Protein AF-A0A2D6Q7N9-F1 (afdb_monomer_lite)

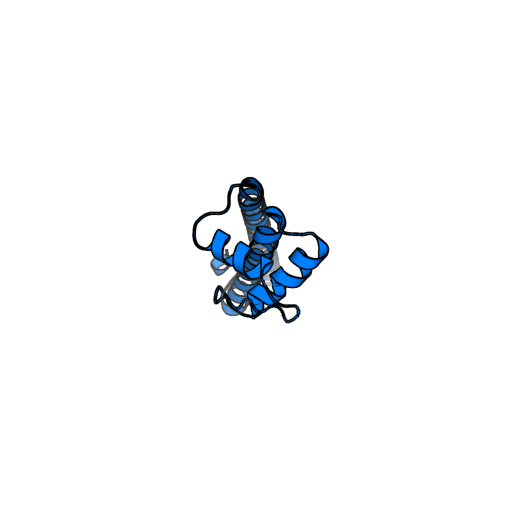Sequence (119 aa):
MDHQATEFKQKRKKKKTKTLTKIFWIILVISILIKLSAINTALYDDESNYAFAAANAYSIGFSPSHYSGLLAQWAFAPLIQLFGVHIFLLRLIPLIFSTLTIILTFYLAKKLYSEKTAL

Secondary structure (DSSP, 8-state):
-HHHHHHHHHHHHHHHHHHHHHHHHHHHHHHHHHHHHTTTSPP-THHHHHHHHHHT--TTS--SSS---HHHHHHHHHHHHHH-S-HHHHHHHHHHHHHHHHHHHHHHHHHHT-HHHH-

Foldseek 3Di:
DVVVVVVVVVVVVVVVLVVLVVVLVVVLVVVLVVLVVCQQPDDDDVLVLLLVQLQQADPQQGRPPGDDDSVSSVQRNVVCVVPNRGSNSSSVVVSVVVSVVLVVQLVVCCVPPNSVRSD

pLDDT: mean 83.7, std 9.77, range [61.28, 97.06]

Structure (mmCIF, N/CA/C/O backbone):
data_AF-A0A2D6Q7N9-F1
#
_entry.id   AF-A0A2D6Q7N9-F1
#
loop_
_atom_site.group_PDB
_atom_site.id
_atom_site.type_symbol
_atom_site.label_atom_id
_atom_site.label_alt_id
_atom_site.label_comp_id
_atom_site.label_asym_id
_atom_site.label_entity_id
_atom_site.label_seq_id
_atom_site.pdbx_PDB_ins_code
_atom_site.Cartn_x
_atom_site.Cartn_y
_atom_site.Cartn_z
_atom_site.occupancy
_atom_site.B_iso_or_equiv
_atom_site.auth_seq_id
_atom_site.auth_comp_id
_atom_site.auth_asym_id
_atom_site.auth_atom_id
_atom_site.pdbx_PDB_model_num
ATOM 1 N N . MET A 1 1 ? -26.600 -12.943 42.500 1.00 61.28 1 MET A N 1
ATOM 2 C CA . MET A 1 1 ? -27.058 -12.098 41.371 1.00 61.28 1 MET A CA 1
ATOM 3 C C . MET A 1 1 ? -25.903 -11.487 40.563 1.00 61.28 1 MET A C 1
ATOM 5 O O . MET A 1 1 ? -26.103 -11.208 39.387 1.00 61.28 1 MET A O 1
ATOM 9 N N . ASP A 1 2 ? -24.680 -11.373 41.099 1.00 67.12 2 ASP A N 1
ATOM 10 C CA . ASP A 1 2 ? -23.545 -10.738 40.391 1.00 67.12 2 ASP A CA 1
ATOM 11 C C . ASP A 1 2 ? -22.926 -11.528 39.222 1.00 67.12 2 ASP A C 1
ATOM 13 O O . ASP A 1 2 ? -22.369 -10.932 38.292 1.00 67.12 2 ASP A O 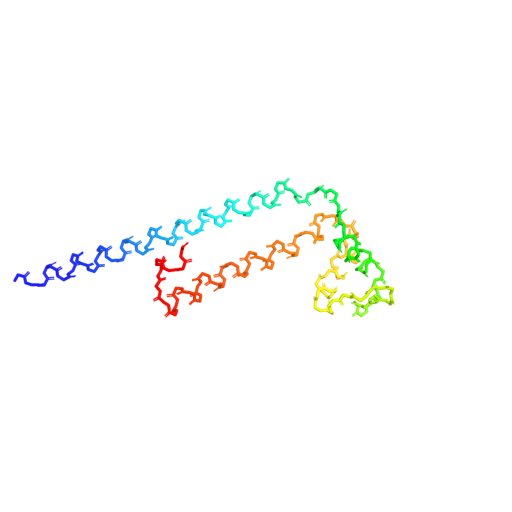1
ATOM 17 N N . HIS A 1 3 ? -23.061 -12.858 39.203 1.00 69.00 3 HIS A N 1
ATOM 18 C CA . HIS A 1 3 ? -22.526 -13.691 38.116 1.00 69.00 3 HIS A CA 1
ATOM 19 C C . HIS A 1 3 ? -23.222 -13.453 36.765 1.00 69.00 3 HIS A C 1
ATOM 21 O O . HIS A 1 3 ? -22.575 -13.465 35.720 1.00 69.00 3 HIS A O 1
ATOM 27 N N . GLN A 1 4 ? -24.526 -13.161 36.758 1.00 71.56 4 GLN A N 1
ATOM 28 C CA . GLN A 1 4 ? -25.241 -12.884 35.508 1.00 71.56 4 GLN A CA 1
ATOM 29 C C . GLN A 1 4 ? -24.863 -11.507 34.934 1.00 71.56 4 GLN A C 1
ATOM 31 O O . GLN A 1 4 ? -24.689 -11.357 33.724 1.00 71.56 4 GLN A O 1
ATOM 36 N N . ALA A 1 5 ? -24.648 -10.497 35.785 1.00 70.50 5 ALA A N 1
ATOM 37 C CA . ALA A 1 5 ? -24.279 -9.151 35.342 1.00 70.50 5 ALA A CA 1
ATOM 38 C C . ALA A 1 5 ? -22.881 -9.093 34.687 1.00 70.50 5 ALA A C 1
ATOM 40 O O . ALA A 1 5 ? -22.658 -8.328 33.739 1.00 70.50 5 ALA A O 1
ATOM 41 N N . THR A 1 6 ? -21.941 -9.914 35.160 1.00 73.19 6 THR A N 1
ATOM 42 C CA . THR A 1 6 ? -20.580 -10.015 34.608 1.00 73.19 6 THR A CA 1
ATOM 43 C C . THR A 1 6 ? -20.558 -10.709 33.243 1.00 73.19 6 THR A C 1
ATOM 45 O O . THR A 1 6 ? -19.922 -10.196 32.314 1.00 73.19 6 THR A O 1
ATOM 48 N N . GLU A 1 7 ? -21.329 -11.783 33.053 1.00 74.12 7 GLU A N 1
ATOM 49 C CA . GLU A 1 7 ? -21.465 -12.442 31.745 1.00 74.12 7 GLU A CA 1
ATOM 50 C C . GLU A 1 7 ? -22.075 -11.528 30.672 1.00 74.12 7 GLU A C 1
ATOM 52 O O . GLU A 1 7 ? -21.589 -11.470 29.534 1.00 74.12 7 GLU A O 1
ATOM 57 N N . PHE A 1 8 ? -23.116 -10.766 31.023 1.00 67.81 8 PHE A N 1
ATOM 58 C CA . PHE A 1 8 ? -23.755 -9.833 30.091 1.00 67.81 8 PHE A CA 1
ATOM 59 C C . PHE A 1 8 ? -22.787 -8.739 29.610 1.00 67.81 8 PHE A C 1
ATOM 61 O O . PHE A 1 8 ? -22.756 -8.413 28.415 1.00 67.81 8 PHE A O 1
ATOM 68 N N . LYS A 1 9 ? -21.945 -8.196 30.503 1.00 68.25 9 LYS A N 1
ATOM 69 C CA . LYS A 1 9 ? -20.918 -7.200 30.146 1.00 68.25 9 LYS A CA 1
ATOM 70 C C . LYS A 1 9 ? -19.848 -7.789 29.221 1.00 68.25 9 LYS A C 1
ATOM 72 O O . LYS A 1 9 ? -19.486 -7.147 28.230 1.00 68.25 9 LYS A O 1
ATOM 77 N N . GLN A 1 10 ? -19.385 -9.014 29.481 1.00 65.81 10 GLN A N 1
ATOM 78 C CA . GLN A 1 10 ? -18.401 -9.684 28.622 1.00 65.81 10 GLN A CA 1
ATOM 79 C C . GLN A 1 10 ? -18.955 -9.979 27.220 1.00 65.81 10 GLN A C 1
ATOM 81 O O . GLN A 1 10 ? -18.287 -9.678 26.225 1.00 65.81 10 GLN A O 1
ATOM 86 N N . LYS A 1 11 ? -20.196 -10.480 27.115 1.00 67.88 11 LYS A N 1
ATOM 87 C CA . LYS A 1 11 ? -20.868 -10.718 25.824 1.00 67.88 11 LYS A CA 1
ATOM 88 C C . LYS A 1 11 ? -21.022 -9.425 25.014 1.00 67.88 11 LYS A C 1
ATOM 90 O O . LYS A 1 11 ? -20.729 -9.416 23.818 1.00 67.88 11 LYS A O 1
ATOM 95 N N . ARG A 1 12 ? -21.399 -8.306 25.651 1.00 64.38 12 ARG A N 1
ATOM 96 C CA . ARG A 1 12 ? -21.492 -6.990 24.984 1.00 64.38 12 ARG A CA 1
ATOM 97 C C . ARG A 1 12 ? -20.133 -6.479 24.495 1.00 64.38 12 ARG A C 1
ATOM 99 O O . ARG A 1 12 ? -20.051 -5.997 23.365 1.00 64.38 12 ARG A O 1
ATOM 106 N N . LYS A 1 13 ? -19.068 -6.621 25.295 1.00 63.81 13 LYS A N 1
ATOM 107 C CA . LYS A 1 13 ? -17.706 -6.208 24.909 1.00 63.81 13 LYS A CA 1
ATOM 108 C C . LYS A 1 13 ? -17.205 -7.019 23.706 1.00 63.81 13 LYS A C 1
ATOM 110 O O . LYS A 1 13 ? -16.806 -6.413 22.718 1.00 63.81 13 LYS A O 1
ATOM 115 N N . LYS A 1 14 ? -17.352 -8.354 23.726 1.00 63.81 14 LYS A N 1
ATOM 116 C CA . LYS A 1 14 ? -17.029 -9.244 22.587 1.00 63.81 14 LYS A CA 1
ATOM 117 C C . LYS A 1 14 ? -17.863 -8.966 21.328 1.00 63.81 14 LYS A C 1
ATOM 119 O O . LYS A 1 14 ? -17.369 -9.108 20.214 1.00 63.81 14 LYS A O 1
ATOM 124 N N . LYS A 1 15 ? -19.138 -8.585 21.469 1.00 69.94 15 LYS A N 1
ATOM 125 C CA . LYS A 1 15 ? -19.987 -8.242 20.314 1.00 69.94 15 LYS A CA 1
ATOM 126 C C . LYS A 1 15 ? -19.528 -6.939 19.651 1.00 69.94 15 LYS A C 1
ATOM 128 O O . LYS A 1 15 ? -19.465 -6.877 18.429 1.00 69.94 15 LYS A O 1
ATOM 133 N N . LYS A 1 16 ? -19.166 -5.924 20.447 1.00 67.94 16 LYS A N 1
ATOM 134 C CA . LYS A 1 16 ? -18.707 -4.618 19.949 1.00 67.94 16 LYS A CA 1
ATOM 135 C C . LYS A 1 16 ? -17.372 -4.708 19.204 1.00 67.94 16 LYS A C 1
ATOM 137 O O . LYS A 1 16 ? -17.230 -4.073 18.165 1.00 67.94 16 LYS A O 1
ATOM 142 N N . THR A 1 17 ? -16.440 -5.527 19.692 1.00 70.25 17 THR A N 1
ATOM 143 C CA . THR A 1 17 ? -15.150 -5.763 19.026 1.00 70.25 17 THR A CA 1
ATOM 144 C C . THR A 1 17 ? -15.336 -6.404 17.647 1.00 70.25 17 THR A C 1
ATOM 146 O O . THR A 1 17 ? -14.831 -5.918 16.638 1.00 70.25 17 THR A O 1
ATOM 149 N N . LYS A 1 18 ? -16.198 -7.426 17.558 1.00 76.06 18 LYS A N 1
ATOM 150 C CA . LYS A 1 18 ? -16.532 -8.089 16.286 1.00 76.06 18 LYS A CA 1
ATOM 151 C C . LYS A 1 18 ? -17.127 -7.130 15.243 1.00 76.06 18 LYS A C 1
ATOM 153 O O . LYS A 1 18 ? -16.895 -7.325 14.054 1.00 76.06 18 LYS A O 1
ATOM 158 N N . THR A 1 19 ? -17.881 -6.110 15.660 1.00 85.31 19 THR A N 1
ATOM 159 C CA . THR A 1 19 ? -18.436 -5.101 14.742 1.00 85.31 19 THR A CA 1
ATOM 160 C C . THR A 1 19 ? -17.360 -4.159 14.199 1.00 85.31 19 THR A C 1
ATOM 162 O O . THR A 1 19 ? -17.349 -3.904 13.001 1.00 85.31 19 THR A O 1
ATOM 165 N N . LEU A 1 20 ? -16.429 -3.687 15.035 1.00 87.44 20 LEU A N 1
ATOM 166 C CA . LEU A 1 20 ? -15.372 -2.760 14.604 1.00 87.44 20 LEU A CA 1
ATOM 167 C C . LEU A 1 20 ? -14.398 -3.413 13.617 1.00 87.44 20 LEU A C 1
ATOM 169 O O . LEU A 1 20 ? -14.121 -2.836 12.571 1.00 87.44 20 LEU A O 1
ATOM 173 N N . THR A 1 21 ? -13.970 -4.655 13.882 1.00 89.44 21 THR A N 1
ATOM 174 C CA . THR A 1 21 ? -13.156 -5.417 12.915 1.00 89.44 21 THR A CA 1
ATOM 175 C C . THR A 1 21 ? -13.866 -5.544 11.559 1.00 89.44 21 THR A C 1
ATOM 177 O O . THR A 1 21 ? -13.229 -5.420 10.520 1.00 89.44 21 THR A O 1
ATOM 180 N N . LYS A 1 22 ? -15.189 -5.769 11.532 1.00 92.44 22 LYS A N 1
ATOM 181 C CA . LYS A 1 22 ? -15.943 -5.841 10.267 1.00 92.44 22 LYS A CA 1
ATOM 182 C C . LYS A 1 22 ? -15.952 -4.511 9.515 1.00 92.44 22 LYS A C 1
ATOM 184 O O . LYS A 1 22 ? -15.799 -4.521 8.300 1.00 92.44 22 LYS A O 1
ATOM 189 N N . ILE A 1 23 ? -16.130 -3.394 10.222 1.00 94.50 23 ILE A N 1
ATOM 190 C CA . ILE A 1 23 ? -16.109 -2.057 9.612 1.00 94.50 23 ILE A CA 1
ATOM 191 C C . ILE A 1 23 ? -14.738 -1.789 8.984 1.00 94.50 23 ILE A C 1
ATOM 193 O O . ILE A 1 23 ? -14.687 -1.360 7.837 1.00 94.50 23 ILE A O 1
ATOM 197 N N . PHE A 1 24 ? -13.646 -2.129 9.678 1.00 95.19 24 PHE A N 1
ATOM 198 C CA . PHE A 1 24 ? -12.294 -2.035 9.121 1.00 95.19 24 PHE A CA 1
ATOM 199 C C . PHE A 1 24 ? -12.164 -2.795 7.792 1.00 95.19 24 PHE A C 1
ATOM 201 O O . PHE A 1 24 ? -11.711 -2.224 6.805 1.00 95.19 24 PHE A O 1
ATOM 208 N N . TRP A 1 25 ? -12.624 -4.050 7.728 1.00 95.88 25 TRP A N 1
ATOM 209 C CA . TRP A 1 25 ? -12.583 -4.830 6.484 1.00 95.88 25 TRP A CA 1
ATOM 210 C C . TRP A 1 25 ? -13.411 -4.206 5.358 1.00 95.88 25 TRP A C 1
ATOM 212 O O . TRP A 1 25 ? -12.972 -4.221 4.212 1.00 95.88 25 TRP A O 1
ATOM 222 N N . ILE A 1 26 ? -14.576 -3.627 5.664 1.00 96.50 26 ILE A N 1
ATOM 223 C CA . ILE A 1 26 ? -15.394 -2.918 4.669 1.00 96.50 26 ILE A CA 1
ATOM 224 C C . ILE A 1 26 ? -14.635 -1.702 4.122 1.00 96.50 26 ILE A C 1
ATOM 226 O O . ILE A 1 26 ? -14.542 -1.542 2.907 1.00 96.50 26 ILE A O 1
ATOM 230 N N . ILE A 1 27 ? -14.049 -0.880 4.999 1.00 95.94 27 ILE A N 1
ATOM 231 C CA . ILE A 1 27 ? -13.250 0.290 4.602 1.00 95.94 27 ILE A CA 1
ATOM 232 C C . ILE A 1 27 ? -12.050 -0.142 3.755 1.00 95.94 27 ILE A C 1
ATOM 234 O O . ILE A 1 27 ? -11.771 0.472 2.726 1.00 95.94 27 ILE A O 1
ATOM 238 N N . LEU A 1 28 ? -11.369 -1.220 4.149 1.00 96.38 28 LEU A N 1
ATOM 239 C CA . LEU A 1 28 ? -10.231 -1.757 3.412 1.00 96.38 28 LEU A CA 1
ATOM 240 C C . LEU A 1 28 ? -10.633 -2.203 2.000 1.00 96.38 28 LEU A C 1
ATOM 242 O O . LEU A 1 28 ? -9.964 -1.840 1.037 1.00 96.38 28 LEU A O 1
ATOM 246 N N . VAL A 1 29 ? -11.744 -2.934 1.863 1.00 96.56 29 VAL A N 1
ATOM 247 C CA . VAL A 1 29 ? -12.265 -3.361 0.554 1.00 96.56 29 VAL A CA 1
ATOM 248 C C . VAL A 1 29 ? -12.613 -2.153 -0.313 1.00 96.56 29 VAL A C 1
ATOM 250 O O . VAL A 1 29 ? -12.200 -2.102 -1.467 1.00 96.56 29 VAL A O 1
ATOM 253 N N . ILE A 1 30 ? -13.308 -1.154 0.238 1.00 96.12 30 ILE A N 1
ATOM 254 C CA . ILE A 1 30 ? -13.635 0.080 -0.490 1.00 96.12 30 ILE A CA 1
ATOM 255 C C . ILE A 1 30 ? -12.354 0.793 -0.944 1.00 96.12 30 ILE A C 1
ATOM 257 O O . ILE A 1 30 ? -12.253 1.190 -2.102 1.00 96.12 30 ILE A O 1
ATOM 261 N N . SER A 1 31 ? -11.347 0.904 -0.073 1.00 94.38 31 SER A N 1
ATOM 262 C CA . SER A 1 31 ? -10.057 1.519 -0.405 1.00 94.38 31 SER A CA 1
ATOM 263 C C . SER A 1 31 ? -9.343 0.792 -1.548 1.00 94.38 31 SER A C 1
ATOM 265 O O . SER A 1 31 ? -8.851 1.438 -2.473 1.00 94.38 31 SER A O 1
ATOM 267 N N . ILE A 1 32 ? -9.329 -0.545 -1.529 1.00 95.25 32 ILE A N 1
ATOM 268 C CA . ILE A 1 32 ? -8.745 -1.358 -2.605 1.00 95.25 32 ILE A CA 1
ATOM 269 C C . ILE A 1 32 ? -9.505 -1.138 -3.916 1.00 95.25 32 ILE A C 1
ATOM 271 O O . ILE A 1 32 ? -8.872 -0.913 -4.943 1.00 95.25 32 ILE A O 1
ATOM 275 N N . LEU A 1 33 ? -10.842 -1.145 -3.895 1.00 94.75 33 LEU A N 1
ATOM 276 C CA . LEU A 1 33 ? -11.660 -0.924 -5.093 1.00 94.75 33 LEU A CA 1
ATOM 277 C C . LEU A 1 33 ? -11.431 0.464 -5.707 1.00 94.75 33 LEU A C 1
ATOM 279 O O . LEU A 1 33 ? -11.318 0.576 -6.925 1.00 94.75 33 LEU A O 1
ATOM 283 N N . ILE A 1 34 ? -11.299 1.504 -4.877 1.00 93.12 34 ILE A N 1
ATOM 284 C CA . ILE A 1 34 ? -10.972 2.863 -5.336 1.00 93.12 34 ILE A CA 1
ATOM 285 C C . ILE A 1 34 ? -9.586 2.902 -5.989 1.00 93.12 34 ILE A C 1
ATOM 287 O O . ILE A 1 34 ? -9.409 3.531 -7.025 1.00 93.12 34 ILE A O 1
ATOM 291 N N . LYS A 1 35 ? -8.587 2.220 -5.421 1.00 90.75 35 LYS A N 1
ATOM 292 C CA . LYS A 1 35 ? -7.251 2.162 -6.035 1.00 90.75 35 LYS A CA 1
ATOM 293 C C . LYS A 1 35 ? -7.249 1.357 -7.337 1.00 90.75 35 LYS A C 1
ATOM 295 O O . LYS A 1 35 ? -6.563 1.728 -8.284 1.00 90.75 35 LYS A O 1
ATOM 300 N N . LEU A 1 36 ? -8.028 0.276 -7.396 1.00 91.81 36 LEU A N 1
ATOM 301 C CA . LEU A 1 36 ? -8.166 -0.553 -8.591 1.00 91.81 36 LEU A CA 1
ATOM 302 C C . LEU A 1 36 ? -8.862 0.184 -9.738 1.00 91.81 36 LEU A C 1
ATOM 304 O O . LEU A 1 36 ? -8.481 -0.019 -10.886 1.00 91.81 36 LEU A O 1
ATOM 308 N N . SER A 1 37 ? -9.830 1.064 -9.464 1.00 91.44 37 SER A N 1
ATOM 309 C CA . SER A 1 37 ? -10.510 1.818 -10.528 1.00 91.44 37 SER A CA 1
ATOM 310 C C . SER A 1 37 ? -9.565 2.753 -11.293 1.00 91.44 37 SER A C 1
ATOM 312 O O . SER A 1 37 ? -9.782 3.008 -12.475 1.00 91.44 37 SER A O 1
ATOM 314 N N . ALA A 1 38 ? -8.483 3.203 -10.653 1.00 86.06 38 ALA A N 1
ATOM 315 C CA . ALA A 1 38 ? -7.451 4.038 -11.257 1.00 86.06 38 ALA A CA 1
ATOM 316 C C . ALA A 1 38 ? -6.189 3.257 -11.675 1.00 86.06 38 ALA A C 1
ATOM 318 O O . ALA A 1 38 ? -5.204 3.866 -12.083 1.00 86.06 38 ALA A O 1
ATOM 319 N N . ILE A 1 39 ? -6.169 1.920 -11.599 1.00 88.62 39 ILE A N 1
ATOM 320 C CA . ILE A 1 39 ? -4.923 1.148 -11.768 1.00 88.62 39 ILE A CA 1
ATOM 321 C C . ILE A 1 39 ? -4.327 1.222 -13.179 1.00 88.62 39 ILE A C 1
ATOM 323 O O . ILE A 1 39 ? -3.136 0.990 -13.340 1.00 88.62 39 ILE A O 1
ATOM 327 N N . ASN A 1 40 ? -5.131 1.555 -14.190 1.00 87.44 40 ASN A N 1
ATOM 328 C CA . ASN A 1 40 ? -4.698 1.584 -15.589 1.00 87.44 40 ASN A CA 1
ATOM 329 C C . ASN A 1 40 ? -4.643 3.001 -16.185 1.00 87.44 40 ASN A C 1
ATOM 331 O O . ASN A 1 40 ? -4.620 3.156 -17.404 1.00 87.44 40 ASN A O 1
ATOM 335 N N . THR A 1 41 ? -4.675 4.044 -15.351 1.00 88.25 41 THR A N 1
ATOM 336 C CA . THR A 1 41 ? -4.459 5.414 -15.838 1.00 88.25 41 THR A CA 1
ATOM 337 C C . THR A 1 41 ? -2.986 5.631 -16.190 1.00 88.25 41 THR A C 1
ATOM 339 O O . THR A 1 41 ? -2.117 4.890 -15.729 1.00 88.25 41 THR A O 1
ATOM 342 N N . ALA A 1 42 ? -2.698 6.637 -17.019 1.00 86.62 42 ALA A N 1
ATOM 343 C CA . ALA A 1 42 ? -1.329 6.947 -17.421 1.00 86.62 42 ALA A CA 1
ATOM 344 C C . ALA A 1 42 ? -0.412 7.174 -16.202 1.00 86.62 42 ALA A C 1
ATOM 346 O O . ALA A 1 42 ? -0.858 7.653 -15.154 1.00 86.62 42 ALA A O 1
ATOM 347 N N . LEU A 1 43 ? 0.858 6.788 -16.350 1.00 85.31 43 LEU A N 1
ATOM 348 C CA . LEU A 1 43 ? 1.900 7.047 -15.359 1.00 85.31 43 LEU A CA 1
ATOM 349 C C . LEU A 1 43 ? 2.292 8.521 -15.434 1.00 85.31 43 LEU A C 1
ATOM 351 O O . LEU A 1 43 ? 2.463 9.058 -16.530 1.00 85.31 43 LEU A O 1
ATOM 355 N N . TYR A 1 44 ? 2.463 9.150 -14.278 1.00 83.25 44 TYR A N 1
ATOM 356 C CA . TYR A 1 44 ? 2.876 10.545 -14.180 1.00 83.25 44 TYR A CA 1
ATOM 357 C C . TYR A 1 44 ? 4.031 10.692 -13.198 1.00 83.25 44 TYR A C 1
ATOM 359 O O . TYR A 1 44 ? 4.137 9.928 -12.237 1.00 83.25 44 TYR A O 1
ATOM 367 N N . ASP A 1 45 ? 4.862 11.704 -13.450 1.00 84.94 45 ASP A N 1
ATOM 368 C CA . ASP A 1 45 ? 5.923 12.143 -12.544 1.00 84.94 45 ASP A CA 1
ATOM 369 C C . ASP A 1 45 ? 6.878 10.989 -12.173 1.00 84.94 45 ASP A C 1
ATOM 371 O O . ASP A 1 45 ? 7.316 10.236 -13.055 1.00 84.94 45 ASP A O 1
ATOM 375 N N . ASP A 1 46 ? 7.156 10.799 -10.885 1.00 82.69 46 ASP A N 1
ATOM 376 C CA . ASP A 1 46 ? 8.044 9.760 -10.370 1.00 82.69 46 ASP A CA 1
ATOM 377 C C . ASP A 1 46 ? 7.664 8.340 -10.811 1.00 82.69 46 ASP A C 1
ATOM 379 O O . ASP A 1 46 ? 8.550 7.504 -10.998 1.00 82.69 46 ASP A O 1
ATOM 383 N N . GLU A 1 47 ? 6.379 8.039 -11.044 1.00 82.75 47 GLU A N 1
ATOM 384 C CA . GLU A 1 47 ? 5.960 6.696 -11.474 1.00 82.75 47 GLU A CA 1
ATOM 385 C C . GLU A 1 47 ? 6.591 6.301 -12.816 1.00 82.75 47 GLU A C 1
ATOM 387 O O . GLU A 1 47 ? 6.948 5.138 -13.024 1.00 82.75 47 GLU A O 1
ATOM 392 N N . SER A 1 48 ? 6.764 7.274 -13.717 1.00 86.12 48 SER A N 1
ATOM 393 C CA . SER A 1 48 ? 7.407 7.053 -15.013 1.00 86.12 48 SER A CA 1
ATOM 394 C C . SER A 1 48 ? 8.907 6.777 -14.868 1.00 86.12 48 SER A C 1
ATOM 396 O O . SER A 1 48 ? 9.435 5.894 -15.546 1.00 86.12 48 SER A O 1
ATOM 398 N N . ASN A 1 49 ? 9.568 7.434 -13.909 1.00 84.94 49 ASN A N 1
ATOM 399 C CA . ASN A 1 49 ? 10.975 7.206 -13.585 1.00 84.94 49 ASN A CA 1
ATOM 400 C C . ASN A 1 49 ? 11.189 5.804 -13.003 1.00 84.94 49 ASN A C 1
ATOM 402 O O . ASN A 1 49 ? 12.116 5.105 -13.409 1.00 84.94 49 ASN A O 1
ATOM 406 N N . TYR A 1 50 ? 10.309 5.349 -12.103 1.00 81.00 50 TYR A N 1
ATOM 407 C CA . TYR A 1 50 ? 10.357 3.982 -11.571 1.00 81.00 50 TYR A CA 1
ATOM 408 C C . TYR A 1 50 ? 10.112 2.934 -12.658 1.00 81.00 50 TYR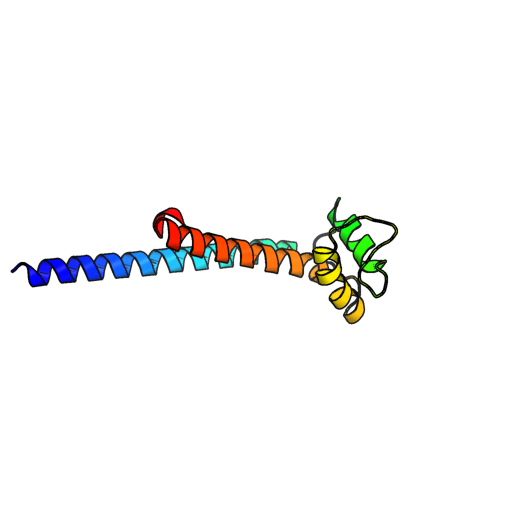 A C 1
ATOM 410 O O . TYR A 1 50 ? 10.826 1.932 -12.715 1.00 81.00 50 TYR A O 1
ATOM 418 N N . ALA A 1 51 ? 9.138 3.173 -13.538 1.00 83.00 51 ALA A N 1
ATOM 419 C CA . ALA A 1 51 ? 8.858 2.295 -14.668 1.00 83.00 51 ALA A CA 1
ATOM 420 C C . ALA A 1 51 ? 10.065 2.184 -15.607 1.00 83.00 51 ALA A C 1
ATOM 422 O O . ALA A 1 51 ? 10.468 1.080 -15.973 1.00 83.00 51 ALA A O 1
ATOM 423 N N . PHE A 1 52 ? 10.675 3.320 -15.948 1.00 84.12 52 PHE A N 1
ATOM 424 C CA . PHE A 1 52 ? 11.865 3.375 -16.787 1.00 84.12 52 PHE A CA 1
ATOM 425 C C . PHE A 1 52 ? 13.061 2.686 -16.124 1.00 84.12 52 PHE A C 1
ATOM 427 O O . PHE A 1 52 ? 13.739 1.881 -16.764 1.00 84.12 52 PHE A O 1
ATOM 434 N N . ALA A 1 53 ? 13.301 2.955 -14.839 1.00 84.06 53 ALA A N 1
ATOM 435 C CA . ALA A 1 53 ? 14.380 2.337 -14.080 1.00 84.06 53 ALA A CA 1
ATOM 436 C C . ALA A 1 53 ? 14.230 0.814 -14.052 1.00 84.06 53 ALA A C 1
ATOM 438 O O . ALA A 1 53 ? 15.185 0.092 -14.321 1.00 84.06 53 ALA A O 1
ATOM 439 N N . ALA A 1 54 ? 13.022 0.323 -13.777 1.00 80.38 54 ALA A N 1
ATOM 440 C CA . ALA A 1 54 ? 12.751 -1.102 -13.683 1.00 80.38 54 ALA A CA 1
ATOM 441 C C . ALA A 1 54 ? 12.784 -1.806 -15.056 1.00 80.38 54 ALA A C 1
ATOM 443 O O . ALA A 1 54 ? 13.224 -2.950 -15.136 1.00 80.38 54 ALA A O 1
ATOM 444 N N . ALA A 1 55 ? 12.402 -1.118 -16.139 1.00 81.50 55 ALA A N 1
ATOM 445 C CA . ALA A 1 55 ? 12.527 -1.615 -17.513 1.00 81.50 55 ALA A CA 1
ATOM 446 C C . ALA A 1 55 ? 13.983 -1.715 -17.995 1.00 81.50 55 ALA A C 1
ATOM 448 O O . ALA A 1 55 ? 14.321 -2.611 -18.762 1.00 81.50 55 ALA A O 1
ATOM 449 N N . ASN A 1 56 ? 14.843 -0.803 -17.536 1.00 82.25 56 ASN A N 1
ATOM 450 C CA . ASN A 1 56 ? 16.259 -0.734 -17.904 1.00 82.25 56 ASN A CA 1
ATOM 451 C C . ASN A 1 56 ? 17.181 -1.280 -16.802 1.00 82.25 56 ASN A C 1
ATOM 453 O O . ASN A 1 56 ? 18.373 -0.966 -16.772 1.00 82.25 56 ASN A O 1
ATOM 457 N N . ALA A 1 57 ? 16.637 -2.043 -15.854 1.00 78.88 57 ALA A N 1
ATOM 458 C CA . ALA A 1 57 ? 17.428 -2.651 -14.800 1.00 78.88 57 ALA A CA 1
ATOM 459 C C . ALA A 1 57 ? 18.278 -3.799 -15.368 1.00 78.88 57 ALA A C 1
ATOM 461 O O . ALA A 1 57 ? 17.802 -4.631 -16.140 1.00 78.88 57 ALA A O 1
ATOM 462 N N . TYR A 1 58 ? 19.538 -3.877 -14.943 1.00 73.81 58 TYR A N 1
ATOM 463 C CA . TYR A 1 58 ? 20.390 -5.042 -15.152 1.00 73.81 58 TYR A CA 1
ATOM 464 C C . TYR A 1 58 ? 19.779 -6.295 -14.511 1.00 73.81 58 TYR A C 1
ATOM 466 O O . TYR A 1 58 ? 18.888 -6.215 -13.665 1.00 73.81 58 TYR A O 1
ATOM 474 N N . SER A 1 59 ? 20.323 -7.468 -14.840 1.00 69.62 59 SER A N 1
ATOM 475 C CA . SER A 1 59 ? 19.878 -8.767 -14.306 1.00 69.62 59 SER A CA 1
ATOM 476 C C . SER A 1 59 ? 19.845 -8.845 -12.773 1.00 69.62 59 SER A C 1
ATOM 478 O O . SER A 1 59 ? 19.022 -9.563 -12.216 1.00 69.62 59 SER A O 1
ATOM 480 N N . ILE A 1 60 ? 20.690 -8.070 -12.088 1.00 69.94 60 ILE A N 1
ATOM 481 C CA . ILE A 1 60 ? 20.744 -7.954 -10.620 1.00 69.94 60 ILE A CA 1
ATOM 482 C C . ILE A 1 60 ? 19.707 -6.976 -10.028 1.00 69.94 60 ILE A C 1
ATOM 484 O O . ILE A 1 60 ? 19.711 -6.716 -8.825 1.00 69.94 60 ILE A O 1
ATOM 488 N N . GLY A 1 61 ? 18.835 -6.411 -10.867 1.00 66.38 61 GLY A N 1
ATOM 489 C CA . GLY A 1 61 ? 17.779 -5.485 -10.468 1.00 66.38 61 GLY A CA 1
ATOM 490 C C . GLY A 1 61 ? 18.270 -4.070 -10.171 1.00 66.38 61 GLY A C 1
ATOM 491 O O . GLY A 1 61 ? 17.651 -3.403 -9.358 1.00 66.38 61 GLY A O 1
ATOM 492 N N . PHE A 1 62 ? 19.367 -3.624 -10.794 1.00 73.12 62 PHE A N 1
ATOM 493 C CA . PHE A 1 62 ? 19.904 -2.265 -10.651 1.00 73.12 62 PHE A CA 1
ATOM 494 C C . PHE A 1 62 ? 19.794 -1.486 -11.962 1.00 73.12 62 PHE A C 1
ATOM 496 O O . PHE A 1 62 ? 20.178 -2.010 -13.004 1.00 73.12 62 PHE A O 1
ATOM 503 N N . SER A 1 63 ? 19.339 -0.232 -11.918 1.00 70.56 63 SER A N 1
ATOM 504 C CA . SER A 1 63 ? 19.310 0.657 -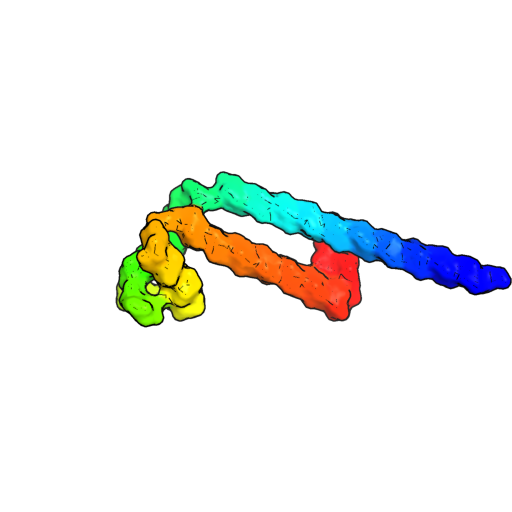13.090 1.00 70.56 63 SER A CA 1
ATOM 505 C C . SER A 1 63 ? 20.445 1.689 -13.029 1.00 70.56 63 SER A C 1
ATOM 507 O O . SER A 1 63 ? 20.507 2.448 -12.063 1.00 70.56 63 SER A O 1
ATOM 509 N N . PRO A 1 64 ? 21.330 1.765 -14.040 1.00 68.44 64 PRO A N 1
ATOM 510 C CA . PRO A 1 64 ? 22.449 2.713 -14.053 1.00 68.44 64 PRO A CA 1
ATOM 511 C C . PRO A 1 64 ? 22.010 4.157 -14.315 1.00 68.44 64 PRO A C 1
ATOM 513 O O . PRO A 1 64 ? 22.757 5.086 -14.029 1.00 68.44 64 PRO A O 1
ATOM 516 N N . SER A 1 65 ? 20.828 4.344 -14.902 1.00 68.50 65 SER A N 1
ATOM 517 C CA . SER A 1 65 ? 20.351 5.638 -15.384 1.00 68.50 65 SER A CA 1
ATOM 518 C C . SER A 1 65 ? 19.460 6.359 -14.376 1.00 68.50 65 SER A C 1
ATOM 520 O O . SER A 1 65 ? 19.380 7.580 -14.429 1.00 68.50 65 SER A O 1
ATOM 522 N N . HIS A 1 66 ? 18.805 5.633 -13.464 1.00 69.25 66 HIS A N 1
ATOM 523 C CA . HIS A 1 66 ? 17.911 6.201 -12.454 1.00 69.25 66 HIS A CA 1
ATOM 524 C C . HIS A 1 66 ? 18.081 5.494 -11.109 1.00 69.25 66 HIS A C 1
ATOM 526 O O . HIS A 1 66 ? 17.827 4.292 -10.977 1.00 69.25 66 HIS A O 1
ATOM 532 N N . TYR A 1 67 ? 18.458 6.262 -10.085 1.00 68.81 67 TYR A N 1
ATOM 533 C CA . TYR A 1 67 ? 18.517 5.754 -8.723 1.00 68.81 67 TYR A CA 1
ATOM 534 C C . TYR A 1 67 ? 17.098 5.546 -8.187 1.00 68.81 67 TYR A C 1
ATOM 536 O O . TYR A 1 67 ? 16.329 6.488 -8.029 1.00 68.81 67 TYR A O 1
ATOM 544 N N . SER A 1 68 ? 16.757 4.299 -7.887 1.00 69.81 68 SER A N 1
ATOM 545 C CA . SER A 1 68 ? 15.567 3.943 -7.115 1.00 69.81 68 SER A CA 1
ATOM 546 C C . SER A 1 68 ? 15.961 2.920 -6.057 1.00 69.81 68 SER A C 1
ATOM 548 O O . SER A 1 68 ? 16.972 2.229 -6.192 1.00 69.81 68 SER A O 1
ATOM 550 N N . GLY A 1 69 ? 15.203 2.859 -4.961 1.00 75.00 69 GLY A N 1
ATOM 551 C CA . GLY A 1 69 ? 15.529 1.970 -3.848 1.00 75.00 69 GLY A CA 1
ATOM 552 C C . GLY A 1 69 ? 15.635 0.511 -4.303 1.00 75.00 69 GLY A C 1
ATOM 553 O O . GLY A 1 69 ? 14.714 -0.002 -4.939 1.00 75.00 69 GLY A O 1
ATOM 554 N N . LEU A 1 70 ? 16.728 -0.167 -3.935 1.00 80.25 70 LEU A N 1
ATOM 555 C CA . LEU A 1 70 ? 17.029 -1.543 -4.365 1.00 80.25 70 LEU A CA 1
ATOM 556 C C . LEU A 1 70 ? 15.875 -2.518 -4.101 1.00 80.25 70 LEU A C 1
ATOM 558 O O . LEU A 1 70 ? 15.538 -3.322 -4.960 1.00 80.25 70 LEU A O 1
ATOM 562 N N . LEU A 1 71 ? 15.215 -2.409 -2.944 1.00 82.69 71 LEU A N 1
ATOM 563 C CA . LEU A 1 71 ? 14.076 -3.269 -2.605 1.00 82.69 71 LEU A CA 1
ATOM 564 C C . LEU A 1 71 ? 12.885 -3.077 -3.551 1.00 82.69 71 LEU A C 1
ATOM 566 O O . LEU A 1 71 ? 12.222 -4.049 -3.906 1.00 82.69 71 LEU A O 1
ATOM 570 N N . ALA A 1 72 ? 12.620 -1.839 -3.973 1.00 79.12 72 ALA A N 1
ATOM 571 C CA . ALA A 1 72 ? 11.567 -1.566 -4.940 1.00 79.12 72 ALA A CA 1
ATOM 572 C C . ALA A 1 72 ? 11.952 -2.143 -6.307 1.00 79.12 72 ALA A C 1
ATOM 574 O O . ALA A 1 72 ? 11.155 -2.858 -6.909 1.00 79.12 72 ALA A O 1
ATOM 575 N N . GLN A 1 73 ? 13.191 -1.924 -6.760 1.00 80.38 73 GLN A N 1
ATOM 576 C CA . GLN A 1 73 ? 13.668 -2.492 -8.023 1.00 80.38 73 GLN A CA 1
ATOM 577 C C . GLN A 1 73 ? 13.615 -4.023 -8.023 1.00 80.38 73 GLN A C 1
ATOM 579 O O . GLN A 1 73 ? 13.167 -4.608 -9.000 1.00 80.38 73 GLN A O 1
ATOM 584 N N . TRP A 1 74 ? 13.977 -4.679 -6.921 1.00 83.31 74 TRP A N 1
ATOM 585 C CA . TRP A 1 74 ? 13.871 -6.134 -6.782 1.00 83.31 74 TRP A CA 1
ATOM 586 C C . TRP A 1 74 ? 12.434 -6.646 -6.771 1.00 83.31 74 TRP A C 1
ATOM 588 O O . TRP A 1 74 ? 12.192 -7.766 -7.211 1.00 83.31 74 TRP A O 1
ATOM 598 N N . ALA A 1 75 ? 11.471 -5.846 -6.309 1.00 82.88 75 ALA A N 1
ATOM 599 C CA . ALA A 1 75 ? 10.063 -6.198 -6.431 1.00 82.88 75 ALA A CA 1
ATOM 600 C C . ALA A 1 75 ? 9.585 -6.100 -7.892 1.00 82.88 75 ALA A C 1
ATOM 602 O O . ALA A 1 75 ? 8.885 -6.992 -8.368 1.00 82.88 75 ALA A O 1
ATOM 603 N N . PHE A 1 76 ? 9.978 -5.044 -8.617 1.00 81.44 76 PHE A N 1
ATOM 604 C CA . PHE A 1 76 ? 9.522 -4.785 -9.989 1.00 81.44 76 PHE A CA 1
ATOM 605 C C . PHE A 1 76 ? 10.249 -5.607 -11.062 1.00 81.44 76 PHE A C 1
ATOM 607 O O . PHE A 1 76 ? 9.604 -6.102 -11.985 1.00 81.44 76 PHE A O 1
ATOM 614 N N . ALA A 1 77 ? 11.568 -5.774 -10.949 1.00 81.88 77 ALA A N 1
ATOM 615 C CA . ALA A 1 77 ? 12.420 -6.416 -11.950 1.00 81.88 77 ALA A CA 1
ATOM 616 C C . ALA A 1 77 ? 11.948 -7.819 -12.382 1.00 81.88 77 ALA A C 1
ATOM 618 O O . ALA A 1 77 ? 11.807 -8.026 -13.587 1.00 81.88 77 ALA A O 1
ATOM 619 N N . PRO A 1 78 ? 11.641 -8.774 -11.478 1.00 83.31 78 PRO A N 1
ATOM 620 C CA . PRO A 1 78 ? 11.194 -10.100 -11.902 1.00 83.31 78 PRO A CA 1
ATOM 621 C C . PRO A 1 78 ? 9.839 -10.049 -12.616 1.00 83.31 78 PRO A C 1
ATOM 623 O O . PRO A 1 78 ? 9.633 -10.765 -13.591 1.00 83.31 78 PRO A O 1
ATOM 626 N N . LEU A 1 79 ? 8.921 -9.177 -12.184 1.00 82.81 79 LEU A N 1
ATOM 627 C CA . LEU A 1 79 ? 7.622 -9.036 -12.845 1.00 82.81 79 LEU A CA 1
ATOM 628 C C . LEU A 1 79 ? 7.768 -8.453 -14.250 1.00 82.81 79 LEU A C 1
ATOM 630 O O . LEU A 1 79 ? 7.130 -8.938 -15.180 1.00 82.81 79 LEU A O 1
ATOM 634 N N . ILE A 1 80 ? 8.629 -7.452 -14.421 1.00 83.50 80 ILE A N 1
ATOM 635 C CA . ILE A 1 80 ? 8.875 -6.844 -15.730 1.00 83.50 80 ILE A CA 1
ATOM 636 C C . ILE A 1 80 ? 9.624 -7.805 -16.656 1.00 83.50 80 ILE A C 1
ATOM 638 O O . ILE A 1 80 ? 9.318 -7.855 -17.841 1.00 83.50 80 ILE A O 1
ATOM 642 N N . GLN A 1 81 ? 10.557 -8.609 -16.143 1.00 81.94 81 GLN A N 1
ATOM 643 C CA . GLN A 1 81 ? 11.237 -9.627 -16.951 1.00 81.94 81 GLN A CA 1
ATOM 644 C C . GLN A 1 81 ? 10.280 -10.724 -17.440 1.00 81.94 81 GLN A C 1
ATOM 646 O O . GLN A 1 81 ? 10.422 -11.192 -18.566 1.00 81.94 81 GLN A O 1
ATOM 651 N N . LEU A 1 82 ? 9.308 -11.130 -16.615 1.00 85.81 82 LEU A N 1
ATOM 652 C CA . LEU A 1 82 ? 8.365 -12.200 -16.958 1.00 85.81 82 LEU A CA 1
ATOM 653 C C . LEU A 1 82 ? 7.209 -11.731 -17.845 1.00 85.81 82 LEU A C 1
ATOM 655 O O . LEU A 1 82 ? 6.769 -12.474 -18.719 1.00 85.81 82 LEU A O 1
ATOM 659 N N . PHE A 1 83 ? 6.697 -10.526 -17.605 1.00 86.31 83 PHE A N 1
ATOM 660 C CA . PHE A 1 83 ? 5.462 -10.048 -18.229 1.00 86.31 83 PHE A CA 1
ATOM 661 C C . PHE A 1 83 ? 5.657 -8.804 -19.098 1.00 86.31 83 PHE A C 1
ATOM 663 O O . PHE A 1 83 ? 4.732 -8.414 -19.794 1.00 86.31 83 PHE A O 1
ATOM 670 N N . GLY A 1 84 ? 6.831 -8.174 -19.084 1.00 83.88 84 GLY A N 1
ATOM 671 C CA . GLY A 1 84 ? 7.061 -6.882 -19.724 1.00 83.88 84 GLY A CA 1
ATOM 672 C C . GLY A 1 84 ? 6.582 -5.694 -18.882 1.00 83.88 84 GLY A C 1
ATOM 673 O O . GLY A 1 84 ? 6.104 -5.825 -17.751 1.00 83.88 84 GLY A O 1
ATOM 674 N N . VAL A 1 85 ? 6.732 -4.489 -19.436 1.00 83.12 85 VAL A N 1
ATOM 675 C CA . VAL A 1 85 ? 6.345 -3.242 -18.762 1.00 83.12 85 VAL A CA 1
ATOM 676 C C . VAL A 1 85 ? 4.845 -3.010 -18.938 1.00 83.12 85 VAL A C 1
ATOM 678 O O . VAL A 1 85 ? 4.392 -2.509 -19.965 1.00 83.12 85 VAL A O 1
ATOM 681 N N . HIS A 1 86 ? 4.069 -3.345 -17.909 1.00 87.19 86 HIS A N 1
ATOM 682 C CA . HIS A 1 86 ? 2.636 -3.065 -17.854 1.00 87.19 86 HIS A CA 1
ATOM 683 C C . HIS A 1 86 ? 2.302 -2.128 -16.693 1.00 87.19 86 HIS A C 1
ATOM 685 O O . HIS A 1 86 ? 2.680 -2.389 -15.550 1.00 87.19 86 HIS A O 1
ATOM 691 N N . ILE A 1 87 ? 1.517 -1.080 -16.971 1.00 86.62 87 ILE A N 1
ATOM 692 C CA . ILE A 1 87 ? 1.046 -0.095 -15.976 1.00 86.62 87 ILE A CA 1
ATOM 693 C C . ILE A 1 87 ? 0.382 -0.799 -14.785 1.00 86.62 87 ILE A C 1
ATOM 695 O O . ILE A 1 87 ? 0.677 -0.500 -13.629 1.00 86.62 87 ILE A O 1
ATOM 699 N N . PHE A 1 88 ? -0.450 -1.801 -15.074 1.00 86.69 88 PHE A N 1
ATOM 700 C CA . PHE A 1 88 ? -1.101 -2.617 -14.057 1.00 86.69 88 PHE A CA 1
ATOM 701 C C . PHE A 1 88 ? -0.104 -3.261 -13.080 1.00 86.69 88 PHE A C 1
ATOM 703 O O . PHE A 1 88 ? -0.299 -3.172 -11.871 1.00 86.69 88 PHE A O 1
ATOM 710 N N . LEU A 1 89 ? 0.980 -3.870 -13.575 1.00 84.25 89 LEU A N 1
ATOM 711 C CA . LEU A 1 89 ? 1.981 -4.540 -12.731 1.00 84.25 89 LEU A CA 1
ATOM 712 C C . LEU A 1 89 ? 2.765 -3.539 -11.882 1.00 84.25 89 LEU A C 1
ATOM 714 O O . LEU A 1 89 ? 3.005 -3.780 -10.698 1.00 84.25 89 LEU A O 1
ATOM 718 N N . LEU A 1 90 ? 3.100 -2.391 -12.474 1.00 86.50 90 LEU A N 1
ATOM 719 C CA . LEU A 1 90 ? 3.793 -1.301 -11.792 1.00 86.50 90 LEU A CA 1
ATOM 720 C C . LEU A 1 90 ? 2.975 -0.728 -10.627 1.00 86.50 90 LEU A C 1
ATOM 722 O O . LEU A 1 90 ? 3.541 -0.294 -9.628 1.00 86.50 90 LEU A O 1
ATOM 726 N N . ARG A 1 91 ? 1.642 -0.768 -10.709 1.00 88.88 91 ARG A N 1
ATOM 727 C CA . ARG A 1 91 ? 0.749 -0.294 -9.640 1.00 88.88 91 ARG A CA 1
ATOM 728 C C . ARG A 1 91 ? 0.256 -1.393 -8.705 1.00 88.88 91 ARG A C 1
ATOM 730 O O . ARG A 1 91 ? -0.111 -1.103 -7.565 1.00 88.88 91 ARG A O 1
ATOM 737 N N . LEU A 1 92 ? 0.312 -2.651 -9.135 1.00 87.88 92 LEU A N 1
ATOM 738 C CA . LEU A 1 92 ? -0.043 -3.800 -8.309 1.00 87.88 92 LEU A CA 1
ATOM 739 C C . LEU A 1 92 ? 0.880 -3.925 -7.091 1.00 87.88 92 LEU A C 1
ATOM 741 O O . LEU A 1 92 ? 0.400 -4.163 -5.985 1.00 87.88 92 LEU A O 1
ATOM 745 N N . ILE A 1 93 ? 2.187 -3.709 -7.263 1.00 87.00 93 ILE A N 1
ATOM 746 C CA . ILE A 1 93 ? 3.147 -3.764 -6.151 1.00 87.00 93 ILE A CA 1
ATOM 747 C C . ILE A 1 93 ? 2.835 -2.691 -5.087 1.00 87.00 93 ILE A C 1
ATOM 749 O O . ILE A 1 93 ? 2.575 -3.071 -3.941 1.00 87.00 93 ILE A O 1
ATOM 753 N N . PRO A 1 94 ? 2.761 -1.381 -5.406 1.00 88.94 94 PRO A N 1
ATOM 754 C CA . PRO A 1 94 ? 2.350 -0.355 -4.445 1.00 88.94 94 PRO A CA 1
ATOM 755 C C . PRO A 1 94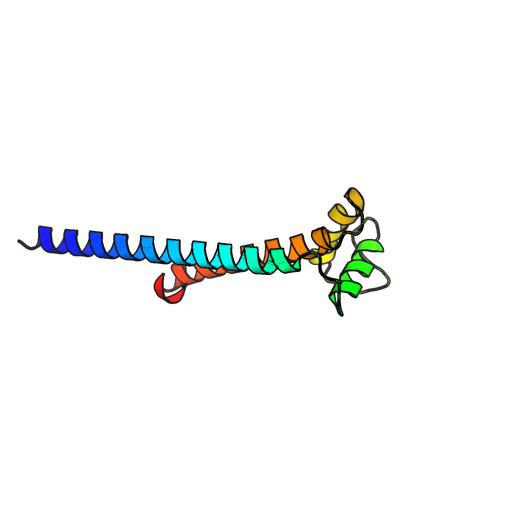 ? 0.984 -0.630 -3.806 1.00 88.94 94 PRO A C 1
ATOM 757 O O . PRO A 1 94 ? 0.788 -0.366 -2.616 1.00 88.94 94 PRO A O 1
ATOM 760 N N . LEU A 1 95 ? 0.033 -1.198 -4.555 1.00 91.75 95 LEU A N 1
ATOM 761 C CA . LEU A 1 95 ? -1.266 -1.599 -4.018 1.00 91.75 95 LEU A CA 1
ATOM 762 C C . LEU A 1 95 ? -1.125 -2.683 -2.940 1.00 91.75 95 LEU A C 1
ATOM 764 O O . LEU A 1 95 ? -1.684 -2.525 -1.854 1.00 91.75 95 LEU A O 1
ATOM 768 N N . ILE A 1 96 ? -0.359 -3.744 -3.205 1.00 91.56 96 ILE A N 1
ATOM 769 C CA . ILE A 1 96 ? -0.112 -4.833 -2.249 1.00 91.56 96 ILE A CA 1
ATOM 770 C C . ILE A 1 96 ? 0.586 -4.293 -0.999 1.00 91.56 96 ILE A C 1
ATOM 772 O O . ILE A 1 96 ? 0.097 -4.505 0.111 1.00 91.56 96 ILE A O 1
ATOM 776 N N . PHE A 1 97 ? 1.683 -3.549 -1.166 1.00 92.00 97 PHE A N 1
ATOM 777 C CA . PHE A 1 97 ? 2.446 -3.007 -0.041 1.00 92.00 97 PHE A CA 1
ATOM 778 C C . PHE A 1 97 ? 1.622 -2.020 0.788 1.00 92.00 97 PHE A C 1
ATOM 780 O O . PHE A 1 97 ? 1.588 -2.130 2.009 1.00 92.00 97 PHE A O 1
ATOM 787 N N . SER A 1 98 ? 0.890 -1.100 0.153 1.00 93.19 98 SER A N 1
ATOM 788 C CA . SER A 1 98 ? 0.036 -0.160 0.889 1.00 93.19 98 SER A CA 1
ATOM 789 C C . SER A 1 98 ? -1.105 -0.866 1.630 1.00 93.19 98 SER A C 1
ATOM 791 O O . SER A 1 98 ? -1.417 -0.493 2.759 1.00 93.19 98 SER A O 1
ATOM 793 N N . THR A 1 99 ? -1.688 -1.915 1.045 1.00 95.19 99 THR A N 1
ATOM 794 C CA . THR A 1 99 ? -2.716 -2.741 1.698 1.00 95.19 99 THR A CA 1
ATOM 795 C C . THR A 1 99 ? -2.143 -3.477 2.908 1.00 95.19 99 THR A C 1
ATOM 797 O O . THR A 1 99 ? -2.735 -3.442 3.987 1.00 95.19 99 THR A O 1
ATOM 800 N N . LEU A 1 100 ? -0.967 -4.095 2.758 1.00 95.88 100 LEU A N 1
ATOM 801 C CA . LEU A 1 100 ? -0.274 -4.781 3.846 1.00 95.88 100 LEU A CA 1
ATOM 802 C C . LEU A 1 100 ? 0.041 -3.815 4.993 1.00 95.88 100 LEU A C 1
ATOM 804 O O . LEU A 1 100 ? -0.230 -4.136 6.148 1.00 95.88 100 LEU A O 1
ATOM 808 N N . THR A 1 101 ? 0.542 -2.618 4.681 1.00 95.94 101 THR A N 1
ATOM 809 C CA . THR A 1 101 ? 0.828 -1.579 5.676 1.00 95.94 101 THR A CA 1
ATOM 810 C C . THR A 1 101 ? -0.426 -1.197 6.456 1.00 95.94 101 THR A C 1
ATOM 812 O O . THR A 1 101 ? -0.389 -1.201 7.681 1.00 95.94 101 THR A O 1
ATOM 815 N N . ILE A 1 102 ? -1.559 -0.955 5.787 1.00 95.75 102 ILE A N 1
ATOM 816 C CA . ILE A 1 102 ? -2.827 -0.626 6.464 1.00 95.75 102 ILE A CA 1
ATOM 817 C C . ILE A 1 102 ? -3.250 -1.752 7.420 1.00 95.75 102 ILE A C 1
ATOM 819 O O . ILE A 1 102 ? -3.615 -1.490 8.568 1.00 95.75 102 ILE A O 1
ATOM 823 N N . ILE A 1 103 ? -3.168 -3.010 6.974 1.00 96.44 103 ILE A N 1
ATOM 824 C CA . ILE A 1 103 ? -3.504 -4.182 7.792 1.00 96.44 103 ILE A CA 1
ATOM 825 C C . ILE A 1 103 ? -2.590 -4.272 9.020 1.00 96.44 103 ILE A C 1
ATOM 827 O O . ILE A 1 103 ? -3.071 -4.427 10.146 1.00 96.44 103 ILE A O 1
ATOM 831 N N . LEU A 1 104 ? -1.276 -4.160 8.822 1.00 97.06 104 LEU A N 1
ATOM 832 C CA . LEU A 1 104 ? -0.294 -4.231 9.902 1.00 97.06 104 LEU A CA 1
ATOM 833 C C . LEU A 1 104 ? -0.483 -3.094 10.905 1.00 97.06 104 LEU A C 1
ATOM 835 O O . LEU A 1 104 ? -0.490 -3.348 12.109 1.00 97.06 104 LEU A O 1
ATOM 839 N N . THR A 1 105 ? -0.704 -1.867 10.431 1.00 96.50 105 THR A N 1
ATOM 840 C CA . THR A 1 105 ? -0.979 -0.709 11.284 1.00 96.50 105 THR A CA 1
ATOM 841 C C . THR A 1 105 ? -2.245 -0.920 12.108 1.00 96.50 105 THR A C 1
ATOM 843 O O . THR A 1 105 ? -2.219 -0.678 13.314 1.00 96.50 105 THR A O 1
ATOM 846 N N . PHE A 1 106 ? -3.323 -1.445 11.516 1.00 95.50 106 PHE A N 1
ATOM 847 C CA . PHE A 1 106 ? -4.549 -1.766 12.252 1.00 95.50 106 PHE A CA 1
ATOM 848 C C . PHE A 1 106 ? -4.293 -2.785 13.370 1.00 95.50 106 PHE A C 1
ATOM 850 O O . PHE A 1 106 ? -4.687 -2.572 14.520 1.00 95.50 106 PHE A O 1
ATOM 857 N N . TYR A 1 107 ? -3.598 -3.887 13.069 1.00 95.38 107 TYR A N 1
ATOM 858 C CA . TYR A 1 107 ? -3.290 -4.906 14.074 1.00 95.38 107 TYR A CA 1
ATOM 859 C C . TYR A 1 107 ? -2.348 -4.393 15.163 1.00 95.38 107 TYR A C 1
ATOM 861 O O . TYR A 1 107 ? -2.549 -4.707 16.339 1.00 95.38 107 TYR A O 1
ATOM 869 N N . LEU A 1 108 ? -1.355 -3.582 14.798 1.00 96.62 108 LEU A N 1
ATOM 870 C CA . LEU A 1 108 ? -0.426 -2.976 15.743 1.00 96.62 108 LEU A CA 1
ATOM 871 C C . LEU A 1 108 ? -1.153 -1.999 16.674 1.00 96.62 108 LEU A C 1
ATOM 873 O O . LEU A 1 108 ? -1.037 -2.120 17.892 1.00 96.62 108 LEU A O 1
ATOM 877 N N . ALA A 1 109 ? -1.973 -1.098 16.126 1.00 95.25 109 ALA A N 1
ATOM 878 C CA . ALA A 1 109 ? -2.768 -0.152 16.905 1.00 95.25 109 ALA A CA 1
ATOM 879 C C . ALA A 1 109 ? -3.771 -0.869 17.822 1.00 95.25 109 ALA A C 1
ATOM 881 O O . ALA A 1 109 ? -3.932 -0.502 18.988 1.00 95.25 109 ALA A O 1
ATOM 882 N N . LYS A 1 110 ? -4.394 -1.949 17.335 1.00 92.81 110 LYS A N 1
ATOM 883 C CA . LYS A 1 110 ? -5.295 -2.791 18.130 1.00 92.81 110 LYS A CA 1
ATOM 884 C C . LYS A 1 110 ? -4.568 -3.498 19.275 1.00 92.81 110 LYS A C 1
ATOM 886 O O . LYS A 1 110 ? -5.163 -3.668 20.337 1.00 92.81 110 LYS A O 1
ATOM 891 N N . LYS A 1 111 ? -3.316 -3.920 19.060 1.00 93.25 111 LYS A N 1
ATOM 892 C CA . LYS A 1 111 ? -2.483 -4.592 20.069 1.00 93.25 111 LYS A CA 1
ATOM 893 C C . LYS A 1 111 ? -1.966 -3.621 21.132 1.00 93.25 111 LYS A C 1
ATOM 895 O O . LYS A 1 111 ? -1.964 -3.981 22.303 1.00 93.25 111 LYS A O 1
ATOM 900 N N . LEU A 1 112 ? -1.514 -2.434 20.728 1.00 95.88 112 LEU A N 1
ATOM 901 C CA . LEU A 1 112 ? -0.886 -1.460 21.626 1.00 95.88 112 LEU A CA 1
ATOM 902 C C . LEU A 1 112 ? -1.897 -0.598 22.388 1.00 95.88 112 LEU A C 1
ATOM 904 O O . LEU A 1 112 ? -1.647 -0.241 23.534 1.00 95.88 112 LEU A O 1
ATOM 908 N N . TYR A 1 113 ? -3.032 -0.272 21.766 1.00 92.00 113 TYR A N 1
ATOM 909 C CA . TYR A 1 113 ? -4.021 0.644 22.329 1.00 92.00 113 TYR A CA 1
ATOM 910 C C . TYR A 1 113 ? -5.376 -0.047 22.490 1.00 92.00 113 TYR A C 1
ATOM 912 O O . TYR A 1 113 ? -5.646 -0.732 23.476 1.00 92.00 113 TYR A O 1
ATOM 920 N N . SER A 1 114 ? -6.272 0.148 21.526 1.00 88.81 114 SER A N 1
ATOM 921 C CA . SER A 1 114 ? -7.616 -0.401 21.547 1.00 88.81 114 SER A CA 1
ATOM 922 C C . SER A 1 114 ? -8.165 -0.511 20.133 1.00 88.81 114 SER A C 1
ATOM 924 O O . SER A 1 114 ? -7.760 0.209 19.226 1.00 88.81 114 SER A O 1
ATOM 926 N N . GLU A 1 115 ? -9.160 -1.369 19.948 1.00 85.50 115 GLU A N 1
ATOM 927 C CA . GLU A 1 115 ? -9.809 -1.541 18.648 1.00 85.50 115 GLU A CA 1
ATOM 928 C C . GLU A 1 115 ? -10.570 -0.300 18.165 1.00 85.50 115 GLU A C 1
ATOM 930 O O . GLU A 1 115 ? -10.763 -0.137 16.969 1.00 85.50 115 GL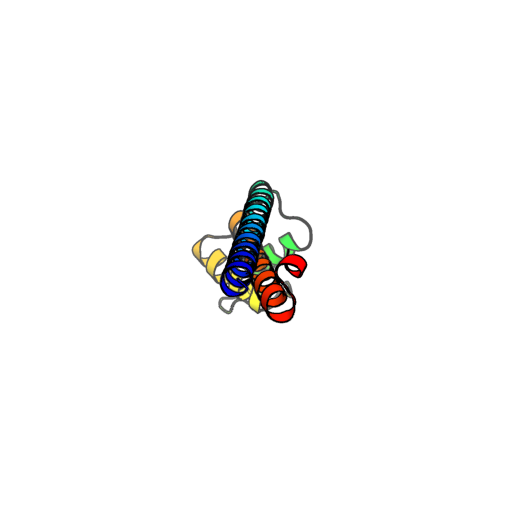U A O 1
ATOM 935 N N . LYS A 1 116 ? -10.988 0.581 19.081 1.00 87.12 116 LYS A N 1
ATOM 936 C CA . LYS A 1 116 ? -11.583 1.870 18.708 1.00 87.12 116 LYS A CA 1
ATOM 937 C C . LYS A 1 116 ? -10.551 2.881 18.221 1.00 87.12 116 LYS A C 1
ATOM 939 O O . LYS A 1 116 ? -10.927 3.790 17.511 1.00 87.12 116 LYS A O 1
ATOM 944 N N . THR A 1 117 ? -9.310 2.773 18.689 1.00 88.44 117 THR A N 1
ATOM 945 C CA . THR A 1 117 ? -8.205 3.656 18.289 1.00 88.44 117 THR A CA 1
ATOM 946 C C . THR A 1 117 ? -7.602 3.202 16.963 1.00 88.44 117 THR A C 1
ATOM 948 O O . THR A 1 117 ? -7.033 4.002 16.238 1.00 88.44 117 THR A O 1
ATOM 951 N N . ALA A 1 118 ? -7.695 1.902 16.674 1.00 87.88 118 ALA A N 1
ATOM 952 C CA . ALA A 1 118 ? -7.205 1.310 15.438 1.00 87.88 118 ALA A CA 1
ATOM 953 C C . ALA A 1 118 ? -8.108 1.577 14.221 1.00 87.88 118 ALA A C 1
ATOM 955 O O . ALA A 1 118 ? -7.620 1.489 13.097 1.00 87.88 118 ALA A O 1
ATOM 956 N N . LEU A 1 119 ? -9.403 1.831 14.447 1.00 86.81 119 LEU A N 1
ATOM 957 C CA . LEU A 1 119 ? -10.387 2.189 13.422 1.00 86.81 119 LEU A CA 1
ATOM 958 C C . LEU A 1 119 ? -10.480 3.711 13.296 1.00 86.81 119 LEU A C 1
ATOM 960 O O . LEU A 1 119 ? -10.539 4.183 12.143 1.00 86.81 119 LEU A O 1
#

Radius of gyration: 21.45 Å; chains: 1; bounding box: 50×26×61 Å